Protein AF-X0XPG1-F1 (afdb_monomer_lite)

pLDDT: mean 81.6, std 15.1, range [34.53, 95.88]

Structure (mmCIF, N/CA/C/O backbone):
data_AF-X0XPG1-F1
#
_entry.id   AF-X0XPG1-F1
#
loop_
_atom_site.group_PDB
_atom_site.id
_atom_site.type_symbol
_atom_site.label_atom_id
_atom_site.label_alt_id
_atom_site.label_comp_id
_atom_site.label_asym_id
_atom_site.label_entity_id
_atom_site.label_seq_id
_atom_site.pdbx_PDB_ins_code
_atom_site.Cartn_x
_atom_site.Cartn_y
_atom_site.Cartn_z
_atom_site.occupancy
_atom_site.B_iso_or_equiv
_atom_site.auth_seq_id
_atom_site.auth_comp_id
_atom_site.auth_asym_id
_atom_site.auth_atom_id
_atom_site.pdbx_PDB_model_num
ATOM 1 N N . ALA A 1 1 ? 0.552 7.829 -16.953 1.00 72.25 1 ALA A N 1
ATOM 2 C CA . ALA A 1 1 ? 1.771 7.774 -17.788 1.00 72.25 1 ALA A CA 1
ATOM 3 C C . ALA A 1 1 ? 2.356 6.361 -17.870 1.00 72.25 1 ALA A C 1
ATOM 5 O O . ALA A 1 1 ? 2.200 5.748 -18.916 1.00 72.25 1 ALA A O 1
ATOM 6 N N . ALA A 1 2 ? 2.940 5.798 -16.798 1.00 85.81 2 ALA A N 1
ATOM 7 C CA . ALA A 1 2 ? 3.586 4.471 -16.854 1.00 85.81 2 ALA A CA 1
ATOM 8 C C . ALA A 1 2 ? 2.642 3.329 -17.289 1.00 85.81 2 ALA A C 1
ATOM 10 O O . ALA A 1 2 ? 2.959 2.598 -18.218 1.00 85.81 2 ALA A O 1
ATOM 11 N N . ARG A 1 3 ? 1.422 3.255 -16.728 1.00 86.81 3 ARG A N 1
ATOM 12 C CA . ARG A 1 3 ? 0.382 2.285 -17.150 1.00 86.81 3 ARG A CA 1
ATOM 13 C C . ARG A 1 3 ? -0.029 2.396 -18.628 1.00 86.81 3 ARG A C 1
ATOM 15 O O . ARG A 1 3 ? -0.589 1.461 -19.175 1.00 86.81 3 ARG A O 1
ATOM 22 N N . GLN A 1 4 ? 0.205 3.549 -19.253 1.00 87.88 4 GLN A N 1
ATOM 23 C CA . GLN A 1 4 ? -0.111 3.816 -20.662 1.00 87.88 4 GLN A CA 1
ATOM 24 C C . GLN A 1 4 ? 1.120 3.646 -21.572 1.00 87.88 4 GLN A C 1
ATOM 26 O O . GLN A 1 4 ? 1.043 3.951 -22.755 1.00 87.88 4 GLN A O 1
ATOM 31 N N . GLY A 1 5 ? 2.260 3.196 -21.033 1.00 85.75 5 GLY A N 1
ATOM 32 C CA . GLY A 1 5 ? 3.485 2.972 -21.804 1.00 85.75 5 GLY A CA 1
ATOM 33 C C . GLY A 1 5 ? 4.302 4.231 -22.112 1.00 85.75 5 GLY A C 1
ATOM 34 O O . GLY A 1 5 ? 5.260 4.158 -22.871 1.00 85.75 5 GLY A O 1
ATOM 35 N N . TYR A 1 6 ? 3.983 5.381 -21.511 1.00 89.19 6 TYR A N 1
ATOM 36 C CA . TYR A 1 6 ? 4.686 6.645 -21.786 1.00 89.19 6 TYR A CA 1
ATOM 37 C C . TYR A 1 6 ? 6.023 6.814 -21.045 1.00 89.19 6 TYR A C 1
ATOM 39 O O . TYR A 1 6 ? 6.602 7.896 -21.075 1.00 89.19 6 TYR A O 1
ATOM 47 N N . GLY A 1 7 ? 6.512 5.778 -20.356 1.00 89.94 7 GLY A N 1
ATOM 48 C CA . GLY A 1 7 ? 7.817 5.792 -19.696 1.00 89.94 7 GLY A CA 1
ATOM 49 C C . GLY A 1 7 ? 7.830 5.132 -18.319 1.00 89.94 7 GLY A C 1
ATOM 50 O O . GLY A 1 7 ? 6.942 4.356 -17.966 1.00 89.94 7 GLY A O 1
ATOM 51 N N . VAL A 1 8 ? 8.864 5.463 -17.545 1.00 91.25 8 VAL A N 1
ATOM 52 C CA . VAL A 1 8 ? 9.154 4.905 -16.216 1.00 91.25 8 VAL A CA 1
ATOM 53 C C . VAL A 1 8 ? 8.653 5.845 -15.123 1.00 91.25 8 VAL A C 1
ATOM 55 O O . VAL A 1 8 ? 8.750 7.062 -15.259 1.00 91.25 8 VAL A O 1
ATOM 58 N N . ALA A 1 9 ? 8.145 5.287 -14.025 1.00 89.31 9 ALA A N 1
ATOM 59 C CA . ALA A 1 9 ? 7.763 6.041 -12.836 1.00 89.31 9 ALA A CA 1
ATOM 60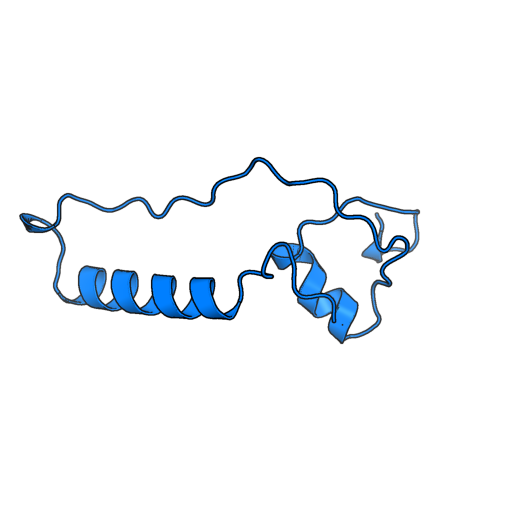 C C . ALA A 1 9 ? 8.283 5.355 -11.568 1.00 89.31 9 ALA A C 1
ATOM 62 O O . ALA A 1 9 ? 8.389 4.129 -11.519 1.00 89.31 9 ALA A O 1
ATOM 63 N N . LEU A 1 10 ? 8.567 6.153 -10.537 1.00 86.81 10 LEU A N 1
ATOM 64 C CA . LEU A 1 10 ? 8.652 5.654 -9.168 1.00 86.81 10 LEU A CA 1
ATOM 65 C C . LEU A 1 10 ? 7.220 5.478 -8.661 1.00 86.81 10 LEU A C 1
ATOM 67 O O . LEU A 1 10 ? 6.424 6.410 -8.742 1.00 86.81 10 LEU A O 1
ATOM 71 N N . GLY A 1 11 ? 6.891 4.276 -8.202 1.00 81.75 11 GLY A N 1
ATOM 72 C CA . GLY A 1 11 ? 5.573 3.948 -7.675 1.00 81.75 11 GLY A CA 1
ATOM 73 C C . GLY A 1 11 ? 5.693 3.402 -6.265 1.00 81.75 11 GLY A C 1
ATOM 74 O O . GLY A 1 11 ? 6.596 2.610 -5.985 1.00 81.75 11 GLY A O 1
ATOM 75 N N . ASN A 1 12 ? 4.778 3.819 -5.399 1.00 81.25 12 ASN A N 1
ATOM 76 C CA . ASN A 1 12 ? 4.650 3.242 -4.074 1.00 81.25 12 ASN A CA 1
ATOM 77 C C . ASN A 1 12 ? 4.151 1.789 -4.206 1.00 81.25 12 ASN A C 1
ATOM 79 O O . ASN A 1 12 ? 3.196 1.558 -4.958 1.00 81.25 12 ASN A O 1
ATOM 83 N N . PRO A 1 13 ? 4.756 0.809 -3.506 1.00 77.00 13 PRO A N 1
ATOM 84 C CA . PRO A 1 13 ? 4.347 -0.592 -3.570 1.00 77.00 13 PRO A CA 1
ATOM 85 C C . PRO A 1 13 ? 2.838 -0.806 -3.411 1.00 77.00 13 PRO A C 1
ATOM 87 O O . PRO A 1 13 ? 2.267 -1.571 -4.186 1.00 77.00 13 PRO A O 1
ATOM 90 N N . PHE A 1 14 ? 2.178 -0.080 -2.503 1.00 78.62 14 PHE A N 1
ATOM 91 C CA . PHE A 1 14 ? 0.734 -0.196 -2.269 1.00 78.62 14 PHE A CA 1
ATOM 92 C C . PHE A 1 14 ? -0.113 0.204 -3.485 1.00 78.62 14 PHE A C 1
ATOM 94 O O . PHE A 1 14 ? -1.205 -0.321 -3.684 1.00 78.62 14 PHE A O 1
ATOM 101 N N . GLU A 1 15 ? 0.383 1.105 -4.330 1.00 82.94 15 GLU A N 1
ATOM 102 C CA . GLU A 1 15 ? -0.351 1.595 -5.500 1.00 82.94 15 GLU A CA 1
ATOM 103 C C . GLU A 1 15 ? -0.113 0.755 -6.758 1.00 82.94 15 GLU A C 1
ATOM 105 O O . GLU A 1 15 ? -0.941 0.763 -7.674 1.00 82.94 15 GLU A O 1
ATOM 110 N N . VAL A 1 16 ? 1.033 0.068 -6.834 1.00 87.75 16 VAL A N 1
ATOM 111 C CA . VAL A 1 16 ? 1.477 -0.639 -8.049 1.00 87.75 16 VAL A CA 1
ATOM 112 C C . VAL A 1 16 ? 1.464 -2.159 -7.920 1.00 87.75 16 VAL A C 1
ATOM 114 O O . VAL A 1 16 ? 1.604 -2.837 -8.938 1.00 87.75 16 VAL A O 1
ATOM 117 N N . GLN A 1 17 ? 1.277 -2.709 -6.714 1.00 86.19 17 GLN A N 1
ATOM 118 C CA . GLN A 1 17 ? 1.323 -4.154 -6.458 1.00 86.19 17 GLN A CA 1
ATOM 119 C C . GLN A 1 17 ? 0.401 -4.944 -7.388 1.00 86.19 17 GLN A C 1
ATOM 121 O O . GLN A 1 17 ? 0.821 -5.941 -7.970 1.00 86.19 17 GLN A O 1
ATOM 126 N N . GLU A 1 18 ? -0.834 -4.485 -7.579 1.00 87.62 18 GLU A N 1
ATOM 127 C CA . GLU A 1 18 ? -1.792 -5.190 -8.429 1.00 87.62 18 GLU A CA 1
ATOM 128 C C . GLU A 1 18 ? -1.406 -5.133 -9.912 1.00 87.62 18 GLU A C 1
ATOM 130 O O . GLU A 1 18 ? -1.546 -6.118 -10.634 1.00 87.62 18 GLU A O 1
ATOM 135 N N . ASP A 1 19 ? -0.868 -4.010 -10.386 1.00 90.06 19 ASP A N 1
ATOM 136 C CA . ASP A 1 19 ? -0.401 -3.909 -11.769 1.00 90.06 19 ASP A CA 1
ATOM 137 C C . ASP A 1 19 ? 0.848 -4.748 -12.027 1.00 90.06 19 ASP A C 1
ATOM 139 O O . ASP A 1 19 ? 0.972 -5.316 -13.111 1.00 90.06 19 ASP A O 1
ATOM 143 N N . LEU A 1 20 ? 1.742 -4.855 -11.040 1.00 89.31 20 LEU A N 1
ATOM 144 C CA . LEU A 1 20 ? 2.887 -5.763 -11.091 1.00 89.31 20 LEU A CA 1
ATOM 145 C C . LEU A 1 20 ? 2.415 -7.221 -11.117 1.00 89.31 20 LEU A C 1
ATOM 147 O O . LEU A 1 20 ? 2.845 -7.991 -11.973 1.00 89.31 20 LEU A O 1
ATOM 151 N N . ARG A 1 21 ? 1.472 -7.592 -10.239 1.00 89.75 21 ARG A N 1
ATOM 152 C CA . ARG A 1 21 ? 0.896 -8.946 -10.175 1.00 89.75 21 ARG A CA 1
ATOM 153 C C . ARG A 1 21 ? 0.206 -9.344 -11.480 1.00 89.75 21 ARG A C 1
ATOM 155 O O . ARG A 1 21 ? 0.247 -10.503 -11.877 1.00 89.75 21 ARG A O 1
ATOM 162 N N . GLN A 1 22 ? -0.453 -8.394 -12.134 1.00 94.00 22 GLN A N 1
ATOM 163 C CA . GLN A 1 22 ? -1.165 -8.600 -13.397 1.00 94.00 22 GLN A CA 1
ATOM 164 C C . GLN A 1 22 ? -0.274 -8.423 -14.637 1.00 94.00 22 GLN A C 1
ATOM 166 O O . GLN A 1 22 ? -0.775 -8.525 -15.754 1.00 94.00 22 GLN A O 1
ATOM 171 N N . GLY A 1 23 ? 1.018 -8.121 -14.464 1.00 90.31 23 GLY A N 1
ATOM 172 C CA . GLY A 1 23 ? 1.957 -7.899 -15.567 1.00 90.31 23 GLY A CA 1
ATOM 173 C C . GLY A 1 23 ? 1.689 -6.634 -16.392 1.00 90.31 23 GLY A C 1
ATOM 174 O O . GLY A 1 23 ? 2.263 -6.471 -17.465 1.00 90.31 23 GLY A O 1
ATOM 175 N N . ARG A 1 24 ? 0.828 -5.727 -15.911 1.00 92.69 24 ARG A N 1
ATOM 176 C CA . ARG A 1 24 ? 0.577 -4.416 -16.542 1.00 92.69 24 ARG A CA 1
ATOM 177 C C . ARG A 1 24 ? 1.721 -3.437 -16.303 1.00 92.69 24 ARG A C 1
ATOM 179 O O . ARG A 1 24 ? 1.920 -2.518 -17.091 1.00 92.69 24 ARG A O 1
ATOM 186 N N . LEU A 1 25 ? 2.452 -3.624 -15.208 1.00 92.56 25 LEU A N 1
ATOM 187 C CA . LEU A 1 25 ? 3.716 -2.957 -14.930 1.00 92.56 25 LEU A CA 1
ATOM 188 C C . LEU A 1 25 ? 4.802 -4.008 -14.705 1.00 92.56 25 LEU A C 1
ATOM 190 O O . LEU A 1 25 ? 4.524 -5.135 -14.301 1.00 92.56 25 LEU A O 1
ATOM 194 N N . VAL A 1 26 ? 6.051 -3.606 -14.921 1.00 91.50 26 VAL A N 1
ATOM 195 C CA . VAL A 1 26 ? 7.237 -4.398 -14.590 1.00 91.50 26 VAL A CA 1
ATOM 196 C C . VAL A 1 26 ? 8.184 -3.558 -13.743 1.00 91.50 26 VAL A C 1
ATOM 198 O O . VAL A 1 26 ? 8.332 -2.352 -13.953 1.00 91.50 26 VAL A O 1
ATOM 201 N N . ARG A 1 27 ? 8.829 -4.194 -12.766 1.00 90.12 27 ARG A N 1
ATOM 202 C CA . ARG A 1 27 ? 9.851 -3.553 -11.941 1.00 90.12 27 ARG A CA 1
ATOM 203 C C . ARG A 1 27 ? 11.164 -3.494 -12.719 1.00 90.12 27 ARG A C 1
ATOM 205 O O . ARG A 1 27 ? 11.692 -4.528 -13.105 1.00 90.12 27 ARG A O 1
ATOM 212 N N . LEU A 1 28 ? 11.698 -2.289 -12.917 1.00 89.44 28 LEU A N 1
ATOM 213 C CA . LEU A 1 28 ? 12.930 -2.093 -13.693 1.00 89.44 28 LEU A CA 1
ATOM 214 C C . LEU A 1 28 ? 14.214 -2.173 -12.861 1.00 89.44 28 LEU A C 1
ATOM 216 O O . LEU A 1 28 ? 15.264 -2.495 -13.403 1.00 89.44 28 LEU A O 1
ATOM 220 N N . LEU A 1 29 ? 14.147 -1.854 -11.565 1.00 87.62 29 LEU A N 1
ATOM 221 C CA . LEU A 1 29 ? 15.307 -1.808 -10.675 1.00 87.62 29 LEU A CA 1
ATOM 222 C C . LEU A 1 29 ? 15.022 -2.568 -9.382 1.00 87.62 29 LEU A C 1
ATOM 224 O O . LEU A 1 29 ? 13.969 -2.396 -8.766 1.00 87.62 29 LEU A O 1
ATOM 228 N N . GLU A 1 30 ? 15.997 -3.344 -8.918 1.00 81.38 30 GLU A N 1
ATOM 229 C CA . GLU A 1 30 ? 15.933 -4.035 -7.622 1.00 81.38 30 GLU A CA 1
ATOM 230 C C . GLU A 1 30 ? 16.138 -3.086 -6.434 1.00 81.38 30 GLU A C 1
ATOM 232 O O . GLU A 1 30 ? 15.748 -3.391 -5.310 1.00 81.38 30 GLU A O 1
ATOM 237 N N . ARG A 1 31 ? 16.693 -1.894 -6.669 1.00 80.69 31 ARG A N 1
ATOM 238 C CA . ARG A 1 31 ? 16.884 -0.891 -5.618 1.00 80.69 31 ARG A CA 1
ATOM 239 C C . ARG A 1 31 ? 15.599 -0.110 -5.375 1.00 80.69 31 ARG A C 1
ATOM 241 O O . ARG A 1 31 ? 15.023 0.446 -6.307 1.00 80.69 31 ARG A O 1
ATOM 248 N N . THR A 1 32 ? 15.178 -0.046 -4.118 1.00 77.75 32 THR A N 1
ATOM 249 C CA . THR A 1 32 ? 14.111 0.844 -3.655 1.00 77.75 32 THR A CA 1
ATOM 250 C C . THR A 1 32 ? 14.715 2.121 -3.092 1.00 77.75 32 THR A C 1
ATOM 252 O O . THR A 1 32 ? 15.729 2.080 -2.395 1.00 77.75 32 THR A O 1
ATOM 255 N N . VAL A 1 33 ? 14.077 3.257 -3.361 1.00 77.75 33 VAL A N 1
ATOM 256 C CA . VAL A 1 33 ? 14.338 4.482 -2.602 1.00 77.75 33 VAL A CA 1
ATOM 257 C C . VAL A 1 33 ? 13.540 4.369 -1.300 1.00 77.75 33 VAL A C 1
ATOM 259 O O . VAL A 1 33 ? 12.337 4.124 -1.391 1.00 77.75 33 VAL A O 1
ATOM 262 N N . PRO A 1 34 ? 14.164 4.486 -0.110 1.00 70.12 34 PRO A N 1
ATOM 263 C CA . PRO A 1 34 ? 13.431 4.480 1.149 1.00 70.12 34 PRO A CA 1
ATOM 264 C C . PRO A 1 34 ? 12.401 5.602 1.134 1.00 70.12 34 PRO A C 1
ATOM 266 O O . PRO A 1 34 ? 12.743 6.773 0.971 1.00 70.12 34 PRO A O 1
ATOM 269 N N . GLU A 1 35 ? 11.136 5.237 1.265 1.00 66.81 35 GLU A N 1
ATOM 270 C CA . GLU A 1 35 ? 10.060 6.205 1.300 1.00 66.81 35 GLU A CA 1
ATOM 271 C C . GLU A 1 35 ? 9.929 6.725 2.734 1.00 66.81 35 GLU A C 1
ATOM 273 O O . GLU A 1 35 ? 9.720 5.957 3.668 1.00 66.81 35 GLU A O 1
ATOM 278 N N . SER A 1 36 ? 10.082 8.035 2.929 1.00 61.88 36 SER A N 1
ATOM 279 C CA . SER A 1 36 ? 9.934 8.671 4.247 1.00 61.88 36 SER A CA 1
ATOM 280 C C . SER A 1 36 ? 8.472 8.787 4.699 1.00 61.88 36 SER A C 1
ATOM 282 O O . SER A 1 36 ? 8.198 9.379 5.744 1.00 61.88 36 SER A O 1
ATOM 284 N N . HIS A 1 37 ? 7.522 8.308 3.889 1.00 55.22 37 HIS A N 1
ATOM 285 C CA . HIS A 1 37 ? 6.095 8.464 4.133 1.00 55.22 37 HIS A CA 1
ATOM 286 C C . HIS A 1 37 ? 5.624 7.423 5.142 1.00 55.22 37 HIS A C 1
ATOM 288 O O . HIS A 1 37 ? 5.339 6.273 4.821 1.00 55.22 37 HIS A O 1
ATOM 294 N N . ASN A 1 38 ? 5.534 7.862 6.390 1.00 65.88 38 ASN A N 1
ATOM 295 C CA . ASN A 1 38 ? 4.851 7.126 7.435 1.00 65.88 38 ASN A CA 1
ATOM 296 C C . ASN A 1 38 ? 3.340 7.232 7.181 1.00 65.88 38 ASN A C 1
ATOM 298 O O . ASN A 1 38 ? 2.773 8.326 7.22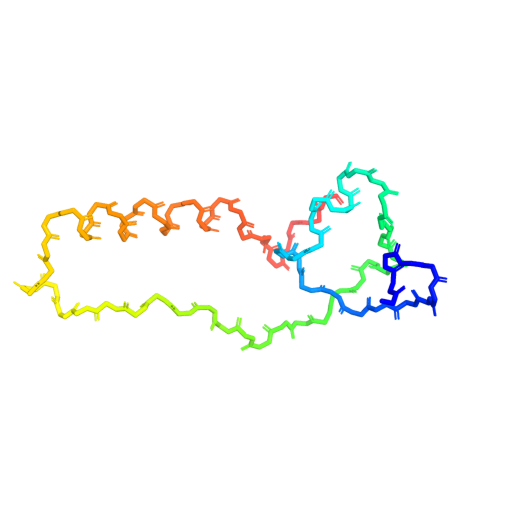6 1.00 65.88 38 ASN A O 1
ATOM 302 N N . TYR A 1 39 ? 2.680 6.110 6.901 1.00 74.62 39 TYR A N 1
ATOM 303 C CA . TYR A 1 39 ? 1.221 6.052 6.930 1.00 74.62 39 TYR A CA 1
ATOM 304 C C . TYR A 1 39 ? 0.759 6.102 8.385 1.00 74.62 39 TYR A C 1
ATOM 306 O O . TYR A 1 39 ? 1.174 5.280 9.202 1.00 74.62 39 TYR A O 1
ATOM 314 N N . TYR A 1 40 ? -0.097 7.067 8.714 1.00 84.00 40 TYR A N 1
ATOM 315 C CA . TYR A 1 40 ? -0.633 7.230 10.062 1.00 84.00 40 TYR A CA 1
ATOM 316 C C . TYR A 1 40 ? -2.107 6.847 10.095 1.00 84.00 40 TYR A C 1
ATOM 318 O O . TYR A 1 40 ? -2.902 7.328 9.287 1.00 84.00 40 TYR A O 1
ATOM 326 N N . LEU A 1 41 ? -2.479 6.023 11.073 1.00 87.69 41 LEU A N 1
ATOM 327 C CA . LEU A 1 41 ? -3.872 5.826 11.443 1.00 87.69 41 LEU A CA 1
ATOM 328 C C . LEU A 1 41 ? -4.238 6.887 12.483 1.00 87.69 41 LEU A C 1
ATOM 330 O O . LEU A 1 41 ? -3.713 6.876 13.595 1.00 87.69 41 LEU A O 1
ATOM 334 N N . LEU A 1 42 ? -5.111 7.819 12.109 1.00 92.25 42 LEU A N 1
ATOM 335 C CA . LEU A 1 42 ? -5.617 8.838 13.023 1.00 92.25 42 LEU A CA 1
ATOM 336 C C . LEU A 1 42 ? -6.906 8.344 13.669 1.00 92.25 42 LEU A C 1
ATOM 338 O O . LEU A 1 42 ? -7.873 8.017 12.980 1.00 92.25 42 LEU A O 1
ATOM 342 N N . THR A 1 43 ? -6.921 8.324 14.995 1.00 91.19 43 THR A N 1
ATOM 343 C CA . THR A 1 43 ? -8.062 7.886 15.795 1.00 91.19 43 THR A CA 1
ATOM 344 C C . THR A 1 43 ? -8.341 8.888 16.906 1.00 91.19 43 THR A C 1
ATOM 346 O O . THR A 1 43 ? -7.467 9.664 17.291 1.00 91.19 43 THR A O 1
ATOM 349 N N . ASP A 1 44 ? -9.551 8.851 17.463 1.00 88.94 44 ASP A N 1
ATOM 350 C CA . ASP A 1 44 ? -9.808 9.520 18.740 1.00 88.94 44 ASP A CA 1
ATOM 351 C C . ASP A 1 44 ? -9.055 8.799 19.876 1.00 88.94 44 ASP A C 1
ATOM 353 O O . ASP A 1 44 ? -8.539 7.685 19.694 1.00 88.94 44 ASP A O 1
ATOM 357 N N . GLN A 1 45 ? -9.001 9.429 21.050 1.00 91.12 45 GLN A N 1
ATOM 358 C CA . GLN A 1 45 ? -8.427 8.833 22.255 1.00 91.12 45 GLN A CA 1
ATOM 359 C C . GLN A 1 45 ? -9.119 7.495 22.569 1.00 91.12 45 GLN A C 1
ATOM 361 O O . GLN A 1 45 ? -10.336 7.393 22.364 1.00 91.12 45 GLN A O 1
ATOM 366 N N . PRO A 1 46 ? -8.395 6.475 23.073 1.00 86.50 46 PRO A N 1
ATOM 367 C CA . PRO A 1 46 ? -8.939 5.133 23.286 1.00 86.50 46 PRO A CA 1
ATOM 368 C C . PRO A 1 46 ? -10.279 5.127 24.026 1.00 86.50 46 PRO A C 1
ATOM 370 O O . PRO A 1 46 ? -11.182 4.377 23.658 1.00 86.50 46 PRO A O 1
ATOM 373 N N . GLU A 1 47 ? -10.459 6.005 25.012 1.00 91.00 47 GLU A N 1
ATOM 374 C CA . GLU A 1 47 ? -11.654 6.127 25.855 1.00 91.00 47 GLU A CA 1
ATOM 375 C C . GLU A 1 47 ? -12.892 6.607 25.083 1.00 91.00 47 GLU A C 1
ATOM 377 O O . GLU A 1 47 ? -14.018 6.316 25.483 1.00 91.00 47 GLU A O 1
ATOM 382 N N . ARG A 1 48 ? -12.688 7.325 23.974 1.00 94.25 48 ARG A N 1
ATOM 383 C CA . ARG A 1 48 ? -13.742 7.887 23.114 1.00 94.25 48 ARG A CA 1
ATOM 384 C C . ARG A 1 48 ? -14.046 7.023 21.895 1.00 94.25 48 ARG A C 1
ATOM 386 O O . ARG A 1 48 ? -15.045 7.246 21.211 1.00 94.25 48 ARG A O 1
ATOM 393 N N . GLN A 1 49 ? -13.215 6.022 21.622 1.00 93.88 49 GLN A N 1
ATOM 394 C CA . GLN A 1 49 ? -13.446 5.111 20.513 1.00 93.88 49 GLN A CA 1
ATOM 395 C C . GLN A 1 49 ? -14.604 4.153 20.801 1.00 93.88 49 GLN A C 1
ATOM 397 O O . GLN A 1 49 ? -14.668 3.504 21.847 1.00 93.88 49 GLN A O 1
ATOM 402 N N . SER A 1 50 ? -15.489 3.990 19.816 1.00 95.69 50 SER A N 1
ATOM 403 C CA . SER A 1 50 ? -16.470 2.903 19.836 1.00 95.69 50 SER A CA 1
ATOM 404 C C . SER A 1 50 ? -15.781 1.534 19.765 1.00 95.69 50 SER A C 1
ATOM 406 O O . SER A 1 50 ? -14.701 1.404 19.188 1.00 95.69 50 SER A O 1
ATOM 408 N N . LEU A 1 51 ? -16.445 0.481 20.255 1.00 94.81 51 LEU A N 1
ATOM 409 C CA . LEU A 1 51 ? -15.948 -0.896 20.126 1.00 94.81 51 LEU A CA 1
ATOM 410 C C . LEU A 1 51 ? -15.641 -1.273 18.666 1.00 94.81 51 LEU A C 1
ATOM 412 O O . LEU A 1 51 ? -14.631 -1.907 18.392 1.00 94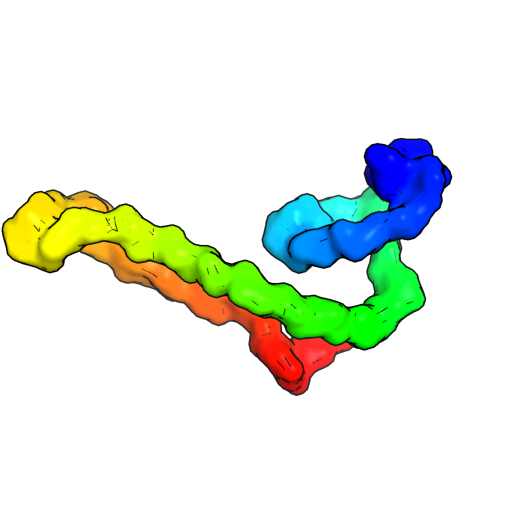.81 51 LEU A O 1
ATOM 416 N N . ARG A 1 52 ? -16.483 -0.843 17.717 1.00 95.88 52 ARG A N 1
ATOM 417 C CA . ARG A 1 52 ? -16.274 -1.111 16.283 1.00 95.88 52 ARG A CA 1
ATOM 418 C C . ARG A 1 52 ? -15.003 -0.451 15.754 1.00 95.88 52 ARG A C 1
ATOM 420 O O . ARG A 1 52 ? -14.302 -1.060 14.957 1.00 95.88 52 ARG A O 1
ATOM 427 N N . ALA A 1 53 ? -14.719 0.774 16.198 1.00 94.88 53 ALA A N 1
ATOM 428 C CA . ALA A 1 53 ? -13.513 1.494 15.803 1.00 94.88 53 ALA A CA 1
ATOM 429 C C . ALA A 1 53 ? -12.253 0.800 16.335 1.00 94.88 53 ALA A C 1
ATOM 431 O O . ALA A 1 53 ? -11.319 0.615 15.566 1.00 94.88 53 ALA A O 1
ATOM 432 N N . ARG A 1 54 ? -12.270 0.331 17.591 1.00 94.38 54 ARG A N 1
ATOM 433 C CA . ARG A 1 54 ? -11.161 -0.437 18.182 1.00 94.38 54 ARG A CA 1
ATOM 434 C C . ARG A 1 54 ? -10.887 -1.737 17.428 1.00 94.38 54 ARG A C 1
ATOM 436 O O . ARG A 1 54 ? -9.755 -1.990 17.043 1.00 94.38 54 ARG A O 1
ATOM 443 N N . LEU A 1 55 ? -11.937 -2.514 17.148 1.00 95.62 55 LEU A N 1
ATOM 444 C CA . LEU A 1 55 ? -11.810 -3.760 16.384 1.00 95.62 55 LEU A CA 1
ATOM 445 C C . LEU A 1 55 ? -11.261 -3.515 14.972 1.00 95.62 55 LEU A C 1
ATOM 447 O O . LEU A 1 55 ? -10.451 -4.290 14.477 1.00 95.62 55 LEU A O 1
ATOM 451 N N . PHE A 1 56 ? -11.690 -2.430 14.321 1.00 95.00 56 PHE A N 1
ATOM 452 C CA . PHE A 1 56 ? -11.157 -2.054 13.014 1.00 95.00 56 PHE A CA 1
ATOM 453 C C . PHE A 1 56 ? -9.699 -1.593 13.098 1.00 95.00 56 PHE A C 1
ATOM 455 O O . PHE A 1 56 ? -8.907 -1.963 12.238 1.00 95.00 56 PHE A O 1
ATOM 462 N N . GLU A 1 57 ? -9.342 -0.808 14.118 1.00 94.62 57 GLU A N 1
ATOM 463 C CA . GLU A 1 57 ? -7.969 -0.370 14.377 1.00 94.62 57 GLU A CA 1
ATOM 464 C C . GLU A 1 57 ? -7.023 -1.561 14.587 1.00 94.62 57 GLU A C 1
ATOM 466 O O . GLU A 1 57 ? -5.924 -1.571 14.034 1.00 94.62 57 GLU A O 1
ATOM 471 N N . GLU A 1 58 ? -7.440 -2.565 15.356 1.00 93.56 58 GLU A N 1
ATOM 472 C CA . GLU A 1 58 ? -6.679 -3.804 15.553 1.00 93.56 58 GLU A CA 1
ATOM 473 C C . GLU A 1 58 ? -6.512 -4.555 14.229 1.00 93.56 58 GLU A C 1
ATOM 475 O O . GLU A 1 58 ? -5.389 -4.799 13.785 1.00 93.56 58 GLU A O 1
ATOM 480 N N . TRP A 1 59 ? -7.624 -4.817 13.540 1.00 94.88 59 TRP A N 1
ATOM 481 C CA . TRP A 1 59 ? -7.623 -5.551 12.279 1.00 94.88 59 TRP A CA 1
ATOM 482 C C . TRP A 1 59 ? -6.780 -4.874 11.189 1.00 94.88 59 TRP A C 1
ATOM 484 O O . TRP A 1 59 ? -5.986 -5.530 10.515 1.00 94.88 59 TRP A O 1
ATOM 494 N N . ILE A 1 60 ? -6.906 -3.555 11.003 1.00 92.12 60 ILE A N 1
ATOM 495 C CA . ILE A 1 60 ? -6.165 -2.854 9.945 1.00 92.12 60 ILE A CA 1
ATOM 496 C C . ILE A 1 60 ? -4.660 -2.840 10.232 1.00 92.12 60 ILE A C 1
ATOM 498 O O . ILE A 1 60 ? -3.863 -2.909 9.297 1.00 92.12 60 ILE A O 1
ATOM 502 N N . LYS A 1 61 ? -4.255 -2.795 11.509 1.00 89.88 61 LYS A N 1
ATOM 503 C CA . LYS A 1 61 ? -2.843 -2.898 11.899 1.00 89.88 61 LYS A CA 1
ATOM 504 C C . LYS A 1 61 ? -2.274 -4.276 11.575 1.00 89.88 61 LYS A C 1
ATOM 506 O O . LYS A 1 61 ? -1.152 -4.341 11.080 1.00 89.88 61 LYS A O 1
ATOM 511 N N . GLU A 1 62 ? -3.035 -5.346 11.802 1.00 90.69 62 GLU A N 1
ATOM 512 C CA . GLU A 1 62 ? -2.642 -6.711 11.424 1.00 90.69 62 GLU A CA 1
ATOM 513 C C . GLU A 1 62 ? -2.491 -6.845 9.904 1.00 90.69 62 GLU A C 1
ATOM 515 O O . GLU A 1 62 ? -1.427 -7.232 9.419 1.00 90.69 62 GLU A O 1
ATOM 520 N N . VAL A 1 63 ? -3.499 -6.412 9.140 1.00 88.19 63 VAL A N 1
ATOM 521 C CA . VAL A 1 63 ? -3.472 -6.464 7.669 1.00 88.19 63 VAL A CA 1
A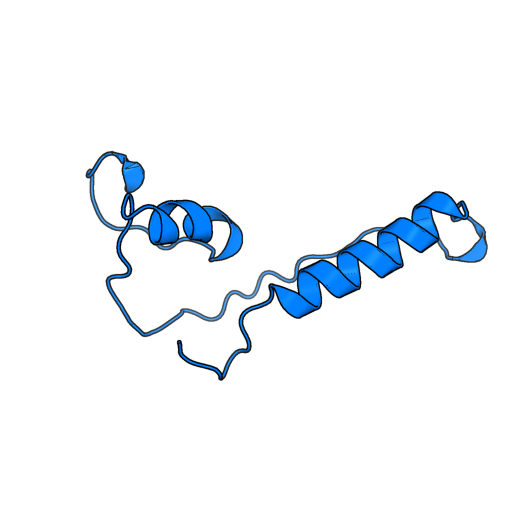TOM 522 C C . VAL A 1 63 ? -2.295 -5.671 7.099 1.00 88.19 63 VAL A C 1
ATOM 524 O O . VAL A 1 63 ? -1.614 -6.136 6.183 1.00 88.19 63 VAL A O 1
ATOM 527 N N . VAL A 1 64 ? -2.021 -4.477 7.629 1.00 84.81 64 VAL A N 1
ATOM 528 C CA . VAL A 1 64 ? -0.881 -3.668 7.179 1.00 84.81 64 VAL A CA 1
ATOM 529 C C . VAL A 1 64 ? 0.442 -4.311 7.588 1.00 84.81 64 VAL A C 1
ATOM 531 O O . VAL A 1 64 ? 1.364 -4.309 6.779 1.00 84.81 64 VAL A O 1
ATOM 534 N N . ALA A 1 65 ? 0.560 -4.897 8.781 1.00 79.50 65 ALA A N 1
ATOM 535 C CA . ALA A 1 65 ? 1.779 -5.594 9.197 1.00 79.50 65 ALA A CA 1
ATOM 536 C C . ALA A 1 65 ? 2.108 -6.792 8.288 1.00 79.50 65 ALA A C 1
ATOM 538 O O . ALA A 1 65 ? 3.275 -6.994 7.951 1.00 79.50 65 ALA A O 1
ATOM 539 N N . GLU A 1 66 ? 1.094 -7.536 7.840 1.00 73.69 66 GLU A N 1
ATOM 540 C CA . GLU A 1 66 ? 1.247 -8.637 6.877 1.00 73.69 66 GLU A CA 1
ATOM 541 C C . GLU A 1 66 ? 1.647 -8.154 5.476 1.00 73.69 66 GLU A C 1
ATOM 543 O O . GLU A 1 66 ? 2.425 -8.813 4.786 1.00 73.69 66 GLU A O 1
ATOM 548 N N . ASN A 1 67 ? 1.125 -7.000 5.050 1.00 64.44 67 ASN A N 1
ATOM 549 C CA . ASN A 1 67 ? 1.318 -6.473 3.695 1.00 64.44 67 ASN A CA 1
ATOM 550 C C . ASN A 1 67 ? 2.446 -5.436 3.585 1.00 64.44 67 ASN A C 1
ATOM 552 O O . ASN A 1 67 ? 2.766 -5.000 2.479 1.00 64.44 67 ASN A O 1
ATOM 556 N N . THR A 1 68 ? 3.071 -5.042 4.697 1.00 61.62 68 THR A N 1
ATOM 557 C CA . THR A 1 68 ? 4.235 -4.152 4.677 1.00 61.62 68 THR A CA 1
ATOM 558 C C . THR A 1 68 ? 5.445 -4.950 4.197 1.00 61.62 68 THR A C 1
ATOM 560 O O . THR A 1 68 ? 5.873 -5.882 4.885 1.00 61.62 68 THR A O 1
ATOM 563 N N . PRO A 1 69 ? 6.057 -4.593 3.053 1.00 52.94 69 PRO A N 1
ATOM 564 C CA . PRO A 1 69 ? 7.287 -5.236 2.623 1.00 52.94 69 PRO A CA 1
ATOM 565 C C . PRO A 1 69 ? 8.358 -5.006 3.693 1.00 52.94 69 PRO A C 1
ATOM 567 O O . PRO A 1 69 ? 8.690 -3.866 4.018 1.00 52.94 69 PRO A O 1
ATOM 570 N N . HIS A 1 70 ? 8.903 -6.079 4.269 1.00 45.97 70 HIS A N 1
ATOM 571 C CA . HIS A 1 70 ? 10.032 -5.959 5.184 1.00 45.97 70 HIS A CA 1
ATOM 572 C C . HIS A 1 70 ? 11.212 -5.293 4.459 1.00 45.97 70 HIS A C 1
ATOM 574 O O . HIS A 1 70 ? 11.579 -5.759 3.377 1.00 45.97 70 HIS A O 1
ATOM 580 N N . PRO A 1 71 ? 11.895 -4.303 5.067 1.00 45.19 71 PRO A N 1
ATOM 581 C CA . PRO A 1 71 ? 13.039 -3.612 4.461 1.00 45.19 71 PRO A CA 1
ATOM 582 C C . PRO A 1 71 ? 14.276 -4.506 4.211 1.00 45.19 71 PRO A C 1
ATOM 584 O O . PRO A 1 71 ? 15.336 -4.002 3.856 1.00 45.19 71 PRO A O 1
ATOM 587 N N . GLY A 1 72 ? 14.162 -5.829 4.373 1.00 42.53 72 GLY A N 1
ATOM 588 C CA . GLY A 1 72 ? 15.243 -6.791 4.158 1.00 42.53 72 GLY A CA 1
ATOM 589 C C . GLY A 1 72 ? 14.824 -8.176 3.655 1.00 42.53 72 GLY A C 1
ATOM 590 O O . GLY A 1 72 ? 15.681 -9.054 3.595 1.00 42.53 72 GLY A O 1
ATOM 591 N N . ARG A 1 73 ? 13.553 -8.415 3.290 1.00 34.53 73 ARG A N 1
ATOM 592 C CA . ARG A 1 73 ? 13.158 -9.673 2.628 1.00 34.53 73 ARG A CA 1
ATOM 593 C C . ARG A 1 73 ? 12.797 -9.401 1.176 1.00 34.53 73 ARG A C 1
ATOM 595 O O . ARG A 1 73 ? 1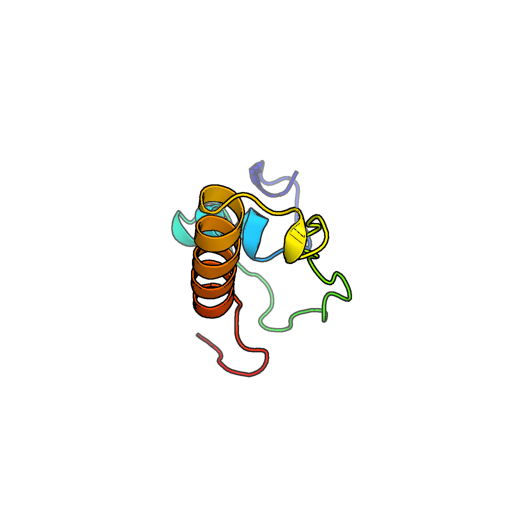1.701 -8.962 0.851 1.00 34.53 73 ARG A O 1
ATOM 602 N N . LEU A 1 74 ? 13.807 -9.632 0.347 1.00 42.50 74 LEU A N 1
ATOM 603 C CA . LEU A 1 74 ? 13.726 -9.751 -1.098 1.00 42.50 74 LEU A CA 1
ATOM 604 C C . LEU A 1 74 ? 12.775 -10.914 -1.434 1.00 42.50 74 LEU A C 1
ATOM 606 O O . LEU A 1 74 ? 12.893 -11.984 -0.833 1.00 42.50 74 LEU A O 1
ATOM 610 N N . TYR A 1 75 ? 11.830 -10.667 -2.342 1.00 43.84 75 TYR A N 1
ATOM 611 C CA . TYR A 1 75 ? 11.188 -11.724 -3.125 1.00 43.84 75 TYR A CA 1
ATOM 612 C C . TYR A 1 75 ? 12.184 -12.258 -4.150 1.00 43.84 75 TYR A C 1
ATOM 614 O O . TYR A 1 75 ? 12.948 -11.418 -4.683 1.00 43.84 75 TYR A O 1
#

Secondary structure (DSSP, 8-state):
-GGGTS------HHHHHHHHHTTSS----SPPPPP----------GGGS-HHHHHHHHHHHHHHHHHSPPTT---

Sequence (75 aa):
AARQGYGVALGNPFEVQEDLRQGRLVRLLERTVPESHNYYLLTDQPERQSLRARLFEEWIKEVVAENTPHPGRLY

Organism: NCBI:txid412755

InterPro domains:
  IPR005119 LysR, substrate-binding [PF034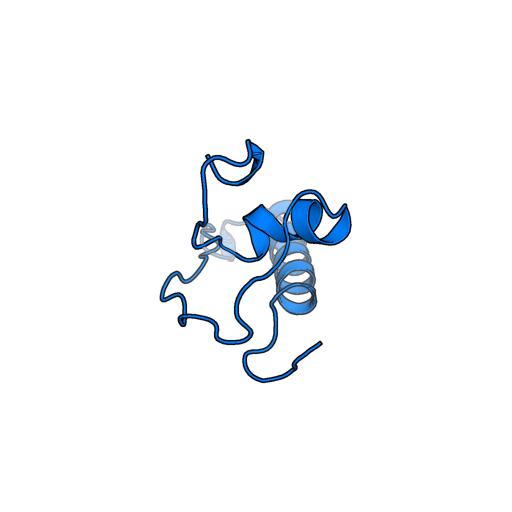66] (1-64)
  IPR058163 LysR-type transcriptional regulator, proteobacterial-type [PTHR30537] (1-71)

Foldseek 3Di:
DQLVVPDDDDDDCVVCVVCCVVVSHDDPDPDDDDDPDDDDDDDDDPVPDDPVRVVVVVVVVVVCVVVPPDPPDDD

Radius of gyration: 16.66 Å; chains: 1; bounding box: 33×21×48 Å